Protein 1Z96 (pdb70)

InterPro domains:
  IPR009060 UBA-like superfamily [SSF46934] (295-332)
  IPR015940 Ubiquitin-associated domain [PF00627] (297-331)
  IPR015940 Ubiquitin-associated domain [PS50030] (291-332)
  IPR015940 Ubiquitin-associated domain [SM00165] (296-332)
  IPR019103 Aspartic peptidase, DDI1-type [PF09668] (102-210)
  IPR019103 Aspartic peptidase, DDI1-type [cd05479] (95-218)
  IPR021109 Aspartic peptidase domain superfamily [G3DSA:2.40.70.10] (88-233)
  IPR021109 Aspartic peptidase domain superfam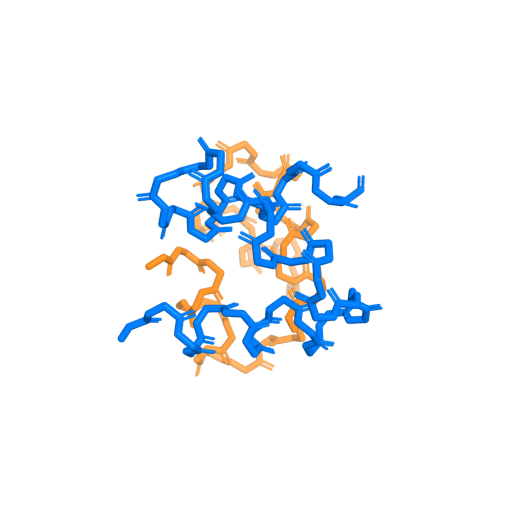ily [SSF50630] (96-211)

Solvent-accessible surface area: 4162 Å² total; per-residue (Å²): 91,97,117,79,67,30,58,38,0,59,67,10,64,33,92,84,122,69,0,31,109,11,0,111,71,13,141,19,68,3,26,66,0,0,53,125,40,94,66,82,1,38,84,0,40,94,123,67,32,70,24,55,94,0,3,89,9,10,75,76,7,140,24,73,51,109,54,0,15,68,115,43,176

Secondary structure (DSSP, 8-state):
-HHHHHHHHHHTT--HHHHHHHHHHTTT-HHHHHHHH-/-HHHHHHHTT--HHHHHHHHHHTTT-HHHHHHHH-

Sequence (73 aa):
GLNSSKIAQLVSSMGFDPLEAAQALDAANGDLDVAASSFFLLSKIAQLVSSMMGFDPLEAAQALLDDAANNGDLDVAASFLL

GO terms:
  GO:0031593 polyubiquitin modification-dependent protein binding (F, IDA)
  GO:0036435 K48-linked polyubiquitin modification-dependent protein binding (F, IDA)
  GO:0043130 ubiquitin binding (F, IDA)
  GO:0043161 proteasome-mediated ubiquitin-dependent protein catabolic process (P, TAS)

Radius of gyration: 11.05 Å; Cα contacts (8 Å, |Δi|>4): 94; chains: 2; bounding box: 24×20×31 Å

Nearest PDB structures (foldseek):
  1z96-assembly1_A  TM=1.027E+00  e=7.090E-05  Schizosaccharomyces pombe
  7ojx-assembly1_B  TM=9.833E-01  e=1.566E-01  Homo sapiens
  2lbc-assembly1_A  TM=9.450E-01  e=1.130E-01  Homo sapiens
  3k9o-assembly1_A  TM=9.627E-01  e=2.473E-01  Homo sapiens
  6xqi-assembly2_G  TM=9.460E-01  e=2.818E-01  Homo sapiens

Structure (mmCIF, N/CA/C/O backbone):
data_1Z96
#
_entry.id   1Z96
#
_cell.length_a   60.601
_cell.length_b   60.601
_cell.length_c   96.350
_cell.angle_alpha   90.00
_cell.angle_beta   90.00
_cell.angle_gamma   120.00
#
_symmetry.space_group_name_H-M   'P 61 2 2'
#
loop_
_entity.id
_entity.type
_entity.pdbx_description
1 polymer 'UBA-domain protein mud1'
2 water water
#
loop_
_atom_site.group_PDB
_atom_site.id
_atom_site.type_symbol
_atom_site.label_atom_id
_atom_site.label_alt_id
_atom_site.label_comp_id
_atom_site.label_asym_id
_atom_site.label_entity_id
_atom_site.label_seq_id
_atom_site.pdbx_PDB_ins_code
_atom_site.Cartn_x
_atom_site.Cartn_y
_atom_site.Cartn_z
_atom_site.occupancy
_atom_site.B_iso_or_equiv
_atom_site.auth_seq_id
_atom_site.auth_comp_id
_atom_site.auth_asym_id
_atom_site.auth_atom_id
_atom_site.pdbx_PDB_model_num
ATOM 1 N N . GLY A 1 3 ? 30.217 18.901 35.190 1.00 33.65 295 GLY A N 1
ATOM 2 C CA . GLY A 1 3 ? 31.356 19.617 35.854 1.00 32.19 295 GLY A CA 1
ATOM 3 C C . GLY A 1 3 ? 31.229 21.131 35.729 1.00 31.07 295 GLY A C 1
ATOM 4 O O . GLY A 1 3 ? 31.407 21.877 36.716 1.00 31.26 295 GLY A O 1
ATOM 5 N N . LEU A 1 4 ? 30.907 21.583 34.525 1.00 29.80 296 LEU A N 1
ATOM 6 C CA . LEU A 1 4 ? 30.852 23.014 34.237 1.00 28.84 296 LEU A CA 1
ATOM 7 C C . LEU A 1 4 ? 29.803 23.739 35.069 1.00 26.98 296 LEU A C 1
ATOM 8 O O . LEU A 1 4 ? 30.076 24.796 35.622 1.00 25.72 296 LEU A O 1
ATOM 13 N N . ASN A 1 5 ? 28.601 23.178 35.169 1.00 25.53 297 ASN A N 1
ATOM 14 C CA . ASN A 1 5 ? 27.549 23.844 35.942 1.00 24.74 297 ASN A CA 1
ATOM 15 C C . ASN A 1 5 ? 27.896 24.002 37.415 1.00 24.07 297 ASN A C 1
ATOM 16 O O . ASN A 1 5 ? 27.570 25.008 38.032 1.00 23.36 297 ASN A O 1
ATOM 21 N N . SER A 1 6 ? 28.568 23.006 37.985 1.00 23.96 298 SER A N 1
ATOM 22 C CA A SER A 1 6 ? 29.021 23.121 39.354 0.50 24.41 298 SER A CA 1
ATOM 23 C CA B SER A 1 6 ? 29.060 23.091 39.348 0.50 24.12 298 SER A CA 1
ATOM 24 C C . SER A 1 6 ? 30.029 24.254 39.507 1.00 23.69 298 SER A C 1
ATOM 25 O O . SER A 1 6 ? 29.990 24.989 40.497 1.00 23.39 298 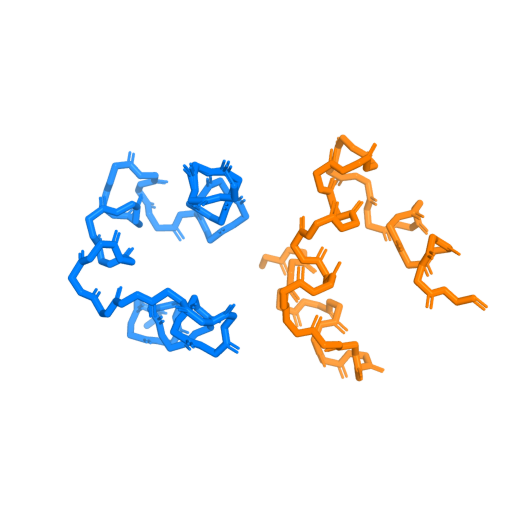SER A O 1
ATOM 30 N N . LYS A 1 7 ? 30.909 24.418 38.526 1.00 23.23 299 LYS A N 1
ATOM 31 C CA . LYS A 1 7 ? 31.853 25.541 38.569 1.00 23.54 299 LYS A CA 1
ATOM 32 C C . LYS A 1 7 ? 31.143 26.882 38.415 1.00 22.07 299 LYS A C 1
ATOM 33 O O . LYS A 1 7 ? 31.494 27.846 39.080 1.00 21.49 299 LYS A O 1
ATOM 39 N N . ILE A 1 8 ? 30.165 26.967 37.518 1.00 21.63 300 ILE A N 1
ATOM 40 C CA . ILE A 1 8 ? 29.402 28.223 37.412 1.00 21.82 300 ILE A CA 1
ATOM 41 C C . ILE A 1 8 ? 28.760 28.564 38.752 1.00 21.80 300 ILE A C 1
ATOM 42 O O . ILE A 1 8 ? 28.819 29.703 39.218 1.00 22.18 300 ILE A O 1
ATOM 47 N N . ALA A 1 9 ? 28.133 27.563 39.370 1.00 22.78 301 ALA A N 1
ATOM 48 C CA . ALA A 1 9 ? 27.521 27.731 40.675 1.00 23.13 301 ALA A CA 1
ATOM 49 C C . ALA A 1 9 ? 28.514 28.213 41.745 1.00 23.92 301 ALA A C 1
ATOM 50 O O . ALA A 1 9 ? 28.169 29.070 42.563 1.00 24.23 301 ALA A O 1
ATOM 52 N N . GLN A 1 10 ? 29.740 27.679 41.730 1.00 24.45 302 GLN A N 1
ATOM 53 C CA . GLN A 1 10 ? 30.776 28.151 42.645 1.00 24.45 302 GLN A CA 1
ATOM 54 C C . GLN A 1 10 ? 31.009 29.639 42.467 1.00 24.06 302 GLN A C 1
ATOM 55 O O . GLN A 1 10 ? 31.078 30.401 43.443 1.00 23.61 302 GLN A O 1
ATOM 61 N N . LEU A 1 11 ? 31.109 30.073 41.217 1.00 22.99 303 LEU A N 1
ATOM 62 C CA . LEU A 1 11 ? 31.325 31.481 40.941 1.00 23.25 303 LEU A CA 1
ATOM 63 C C . LEU A 1 11 ? 30.113 32.327 41.322 1.00 23.02 303 LEU A C 1
ATOM 64 O O . LEU A 1 11 ? 30.267 33.396 41.876 1.00 22.46 303 LEU A O 1
ATOM 69 N N . VAL A 1 12 ? 28.910 31.847 41.036 1.00 23.90 304 VAL A N 1
ATOM 70 C CA . VAL A 1 12 ? 27.700 32.549 41.477 1.00 24.88 304 VAL A CA 1
ATOM 71 C C . VAL A 1 12 ? 27.650 32.676 43.022 1.00 25.59 304 VAL A C 1
ATOM 72 O O . VAL A 1 12 ? 27.227 33.717 43.547 1.00 26.02 304 VAL A O 1
ATOM 76 N N . SER A 1 13 ? 28.142 31.663 43.730 1.00 26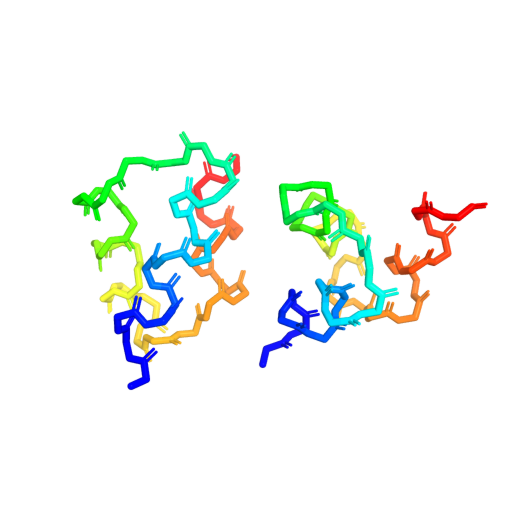.44 305 SER A N 1
ATOM 77 C CA A SER A 1 13 ? 28.189 31.698 45.201 0.50 26.72 305 SER A CA 1
ATOM 78 C CA B SER A 1 13 ? 28.186 31.706 45.201 0.50 27.01 305 SER A CA 1
ATOM 79 C C . SER A 1 13 ? 29.128 32.774 45.734 1.00 27.53 305 SER A C 1
ATOM 80 O O . SER A 1 13 ? 29.019 33.172 46.886 1.00 28.33 305 SER A O 1
ATOM 85 N N . MET A 1 14 ? 30.061 33.236 44.902 1.00 27.22 306 MET A N 1
ATOM 86 C CA . MET A 1 14 ? 30.959 34.310 45.267 1.00 27.32 306 MET A CA 1
ATOM 87 C C . MET A 1 14 ? 30.352 35.667 45.017 1.00 28.16 306 MET A C 1
ATOM 88 O O . MET A 1 14 ? 30.983 36.684 45.303 1.00 30.03 306 MET A O 1
ATOM 93 N N . GLY A 1 15 ? 29.174 35.691 44.409 1.00 27.99 307 GLY A N 1
ATOM 94 C CA . GLY A 1 15 ? 28.499 36.938 44.126 1.00 27.82 307 GLY A CA 1
ATOM 95 C C . GLY A 1 15 ? 28.561 37.345 42.673 1.00 27.74 307 GLY A C 1
ATOM 96 O O . GLY A 1 15 ? 28.050 38.401 42.327 1.00 28.32 307 GLY A O 1
ATOM 97 N N . PHE A 1 16 ? 29.174 36.530 41.818 1.00 26.79 308 PHE A N 1
ATOM 98 C CA . PHE A 1 16 ? 29.203 36.832 40.378 1.00 26.26 308 PHE A CA 1
ATOM 99 C C . PHE A 1 16 ? 27.920 36.392 39.676 1.00 25.85 308 PHE A C 1
ATOM 100 O O . PHE A 1 16 ? 27.199 35.527 40.144 1.00 25.68 308 PHE A O 1
ATOM 108 N N . ASP A 1 17 ? 27.637 37.007 38.550 1.00 25.81 309 ASP A N 1
ATOM 109 C CA . ASP A 1 17 ? 26.424 36.693 37.819 1.00 25.63 309 ASP A CA 1
ATOM 110 C C . ASP A 1 17 ? 26.667 35.477 36.922 1.00 24.78 309 ASP A C 1
ATOM 111 O O . ASP A 1 17 ? 27.784 35.248 36.452 1.00 23.58 309 ASP A O 1
ATOM 116 N N . PRO A 1 18 ? 25.614 34.695 36.697 1.00 24.07 310 PRO A N 1
ATOM 117 C CA . PRO A 1 18 ? 25.701 33.462 35.916 1.00 23.84 310 PRO A CA 1
ATOM 118 C C . PRO A 1 18 ? 26.394 33.581 34.546 1.00 23.48 310 PRO A C 1
ATOM 119 O O . PRO A 1 18 ? 27.242 32.762 34.211 1.00 21.90 310 PRO A O 1
ATOM 123 N N . LEU A 1 19 ? 25.997 34.559 33.734 1.00 23.45 311 LEU A N 1
ATOM 124 C CA . LEU A 1 19 ? 26.571 34.676 32.406 1.00 24.07 311 LEU A CA 1
ATOM 125 C C . LEU A 1 19 ? 28.038 35.103 32.421 1.00 23.82 311 LEU A C 1
ATOM 126 O O . LEU A 1 19 ? 28.847 34.523 31.705 1.00 24.05 311 LEU A O 1
ATOM 131 N N . GLU A 1 20 ? 28.383 36.114 33.212 1.00 24.30 312 GLU A N 1
ATOM 132 C CA . GLU A 1 20 ? 29.784 36.501 33.343 1.00 24.64 312 GLU A CA 1
ATOM 133 C C . GLU A 1 20 ? 30.628 35.318 33.862 1.00 23.45 312 GLU A C 1
ATOM 134 O O . GLU A 1 20 ? 31.754 35.105 33.410 1.00 22.39 312 GLU A O 1
ATOM 140 N N . ALA A 1 21 ? 30.058 34.534 34.778 1.00 22.70 313 ALA A N 1
ATOM 141 C CA . ALA A 1 21 ? 30.722 33.311 35.275 1.00 22.05 313 ALA A CA 1
ATOM 142 C C . ALA A 1 21 ? 30.972 32.286 34.171 1.00 21.57 313 ALA A C 1
ATOM 143 O O . ALA A 1 21 ? 32.074 31.767 34.015 1.00 20.66 313 ALA A O 1
ATOM 145 N N . ALA A 1 22 ? 29.929 31.987 33.406 1.00 21.22 314 ALA A N 1
ATOM 146 C CA . ALA A 1 22 ? 30.035 31.041 32.309 1.00 21.62 314 ALA A CA 1
ATOM 147 C C . ALA A 1 22 ? 31.062 31.477 31.294 1.00 21.47 314 ALA A C 1
ATOM 148 O O . ALA A 1 22 ? 31.850 30.657 30.773 1.00 21.03 314 ALA A O 1
ATOM 150 N N . GLN A 1 23 ? 31.054 32.771 31.001 1.00 21.97 315 GLN A N 1
ATOM 151 C CA . GLN A 1 23 ? 31.964 33.322 29.996 1.00 22.67 315 GLN A CA 1
ATOM 152 C C . GLN A 1 23 ? 33.417 33.268 30.451 1.00 22.90 315 GLN A C 1
ATOM 153 O O . GLN A 1 23 ? 34.311 32.923 29.658 1.00 23.04 315 GLN A O 1
ATOM 159 N N . ALA A 1 24 ? 33.642 33.548 31.732 1.00 22.29 316 ALA A N 1
ATOM 160 C CA . ALA A 1 24 ? 34.980 33.405 32.333 1.00 22.11 316 ALA A CA 1
ATOM 161 C C . ALA A 1 24 ? 35.457 31.953 32.301 1.00 21.29 316 ALA A C 1
ATOM 162 O O . ALA A 1 24 ? 36.582 31.666 31.939 1.00 20.11 316 ALA A O 1
ATOM 164 N N . LEU A 1 25 ? 34.578 31.025 32.634 1.00 21.25 317 LEU A N 1
ATOM 165 C CA . LEU A 1 25 ? 34.949 29.620 32.562 1.00 22.09 317 LEU A CA 1
ATOM 166 C C . LEU A 1 25 ? 35.239 29.138 31.140 1.00 22.64 317 LEU A C 1
ATOM 167 O O . LEU A 1 25 ? 36.136 28.314 30.934 1.00 23.28 317 LEU A O 1
ATOM 172 N N . ASP A 1 26 ? 34.468 29.623 30.179 1.00 23.84 318 ASP A N 1
ATOM 173 C CA . ASP A 1 26 ? 34.710 29.322 28.757 1.00 23.82 318 ASP A CA 1
ATOM 174 C C . ASP A 1 26 ? 36.111 29.774 28.358 1.00 23.03 318 ASP A C 1
ATOM 175 O O . ASP A 1 26 ? 36.881 29.003 27.788 1.00 23.18 318 ASP A O 1
ATOM 180 N N . ALA A 1 27 ? 36.426 31.032 28.647 1.00 22.72 319 ALA A N 1
ATOM 181 C CA . ALA A 1 27 ? 37.766 31.587 28.342 1.00 22.63 319 ALA A CA 1
ATOM 182 C C . ALA A 1 27 ? 38.850 30.749 28.995 1.00 22.52 319 ALA A C 1
ATOM 183 O O . ALA A 1 27 ? 39.910 30.478 28.407 1.00 22.73 319 ALA A O 1
ATOM 185 N N . ALA A 1 28 ? 38.580 30.333 30.232 1.00 22.07 320 ALA A N 1
ATOM 186 C CA . ALA A 1 28 ? 39.531 29.583 31.046 1.00 22.12 320 ALA A CA 1
ATOM 187 C C . ALA A 1 28 ? 39.555 28.083 30.736 1.00 21.89 320 ALA A C 1
ATOM 188 O O . ALA A 1 28 ? 40.248 27.308 31.400 1.00 21.75 320 ALA A O 1
ATOM 190 N N . ASN A 1 29 ? 38.771 27.668 29.750 1.00 22.61 321 ASN A N 1
ATOM 191 C CA . ASN A 1 29 ? 38.643 26.267 29.395 1.00 23.01 321 ASN A CA 1
ATOM 192 C C . ASN A 1 29 ? 38.274 25.364 30.570 1.00 23.29 321 ASN A C 1
ATOM 193 O O . ASN A 1 29 ? 38.790 24.240 30.719 1.00 23.57 321 ASN A O 1
ATOM 198 N N . GLY A 1 30 ? 37.365 25.857 31.404 1.00 22.29 322 GLY A N 1
ATOM 199 C CA . GLY A 1 30 ? 36.880 25.104 32.551 1.00 22.76 322 GLY A CA 1
ATOM 200 C C . GLY A 1 30 ? 37.686 25.174 33.837 1.00 22.53 322 GLY A C 1
ATOM 201 O O . GLY A 1 30 ? 37.341 24.523 34.820 1.00 23.68 322 GLY A O 1
ATOM 202 N N . ASP A 1 31 ? 38.766 25.952 33.841 1.00 22.56 323 ASP A N 1
ATOM 203 C CA . ASP A 1 31 ? 39.632 26.059 35.013 1.00 22.04 323 ASP A CA 1
ATOM 204 C C . ASP A 1 31 ? 39.031 27.101 35.967 1.00 21.03 323 ASP A C 1
ATOM 205 O O . ASP A 1 31 ? 39.089 28.287 35.711 1.00 19.92 323 ASP A O 1
ATOM 210 N N . LEU A 1 32 ? 38.419 26.628 37.044 1.00 20.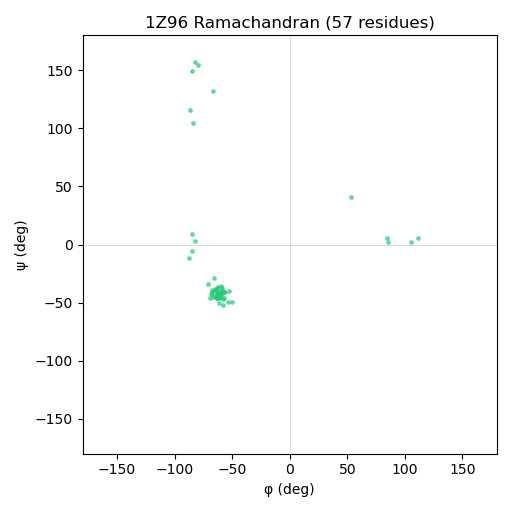92 324 LEU A N 1
ATOM 211 C CA . LEU A 1 32 ? 37.669 27.475 37.939 1.00 20.51 324 LEU A CA 1
ATOM 212 C C . LEU A 1 32 ? 38.587 28.469 38.633 1.00 19.66 324 LEU A C 1
ATOM 213 O O . LEU A 1 32 ? 38.222 29.615 38.832 1.00 19.71 324 LEU A O 1
ATOM 218 N N . ASP A 1 33 ? 39.771 28.021 39.015 1.00 19.61 325 ASP A N 1
ATOM 219 C CA . ASP A 1 33 ? 40.696 28.914 39.729 1.00 19.93 325 ASP A CA 1
ATOM 220 C C . ASP A 1 33 ? 41.108 30.083 38.836 1.00 20.01 325 ASP A C 1
ATOM 221 O O . ASP A 1 33 ? 41.152 31.219 39.285 1.00 20.97 325 ASP A O 1
ATOM 226 N N . VAL A 1 34 ? 41.338 29.812 37.552 1.00 20.36 326 VAL A N 1
ATOM 227 C CA . VAL A 1 34 ? 41.638 30.865 36.586 1.00 19.76 326 VAL A CA 1
ATOM 228 C C . VAL A 1 34 ? 40.450 31.791 36.350 1.00 19.88 326 VAL A C 1
ATOM 229 O O . VAL A 1 34 ? 40.598 33.013 36.313 1.00 20.09 326 VAL A O 1
ATOM 233 N N . ALA A 1 35 ? 39.265 31.214 36.177 1.00 19.52 327 ALA A N 1
ATOM 234 C CA . ALA A 1 35 ? 38.055 31.997 35.937 1.00 19.48 327 ALA A CA 1
ATOM 235 C C . AL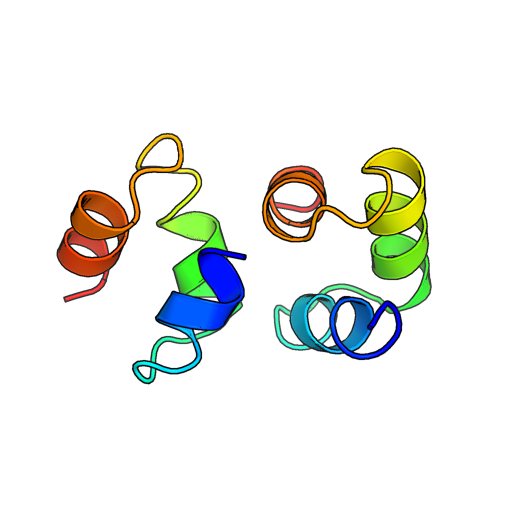A A 1 35 ? 37.760 32.913 37.105 1.00 19.34 327 ALA A C 1
ATOM 236 O O . ALA A 1 35 ? 37.404 34.068 36.916 1.00 19.55 327 ALA A O 1
ATOM 238 N N . ALA A 1 36 ? 37.885 32.398 38.324 1.00 19.99 328 ALA A N 1
ATOM 239 C CA . ALA A 1 36 ? 37.680 33.221 39.524 1.00 20.18 328 ALA A CA 1
ATOM 240 C C . ALA A 1 36 ? 38.645 34.413 39.495 1.00 20.41 328 ALA A C 1
ATOM 241 O O . ALA A 1 36 ? 38.226 35.559 39.715 1.00 20.70 328 ALA A O 1
ATOM 243 N N A SER A 1 37 ? 39.927 34.133 39.249 0.70 20.68 329 SER A N 1
ATOM 244 N N B SER A 1 37 ? 39.906 34.148 39.165 0.30 20.69 329 SER A N 1
ATOM 245 C CA A SER A 1 37 ? 40.960 35.189 39.237 0.70 21.42 329 SER A CA 1
ATOM 246 C CA B SER A 1 37 ? 40.906 35.215 39.076 0.30 21.08 329 SER A CA 1
ATOM 247 C C A SER A 1 37 ? 40.576 36.304 38.268 0.70 21.31 329 SER A C 1
ATOM 248 C C B SER A 1 37 ? 40.591 36.259 38.006 0.30 21.29 329 SER A C 1
ATOM 249 O O A SER A 1 37 ? 40.694 37.494 38.575 0.70 21.14 329 SER A O 1
ATOM 250 O O B SER A 1 37 ? 40.986 37.414 38.156 0.30 21.21 329 SER A O 1
ATOM 255 N N A PHE A 1 38 ? 40.062 35.912 37.092 0.50 21.19 330 PHE A N 1
ATOM 256 N N B PHE A 1 38 ? 39.890 35.895 36.935 0.50 21.53 330 PHE A N 1
ATOM 257 C CA A PHE A 1 38 ? 39.528 36.871 36.090 0.50 21.76 330 PHE A CA 1
ATOM 258 C CA B PHE A 1 38 ? 39.514 36.927 35.987 0.50 22.02 330 PHE A CA 1
ATOM 259 C C A PHE A 1 38 ? 38.477 37.805 36.672 0.50 22.24 330 PHE A C 1
ATOM 260 C C B PHE A 1 38 ? 38.328 37.776 36.493 0.50 22.44 330 PHE A C 1
ATOM 261 O O A PHE A 1 38 ? 38.526 39.024 36.460 0.50 21.79 330 PHE A O 1
ATOM 262 O O B PHE A 1 38 ? 38.163 38.938 36.092 0.50 21.90 330 PHE A O 1
ATOM 277 N N . LEU A 1 39 ? 37.514 37.229 37.391 1.00 22.34 331 LEU A N 1
ATOM 278 C CA . LEU A 1 39 ? 36.361 37.962 37.887 1.00 23.73 331 LEU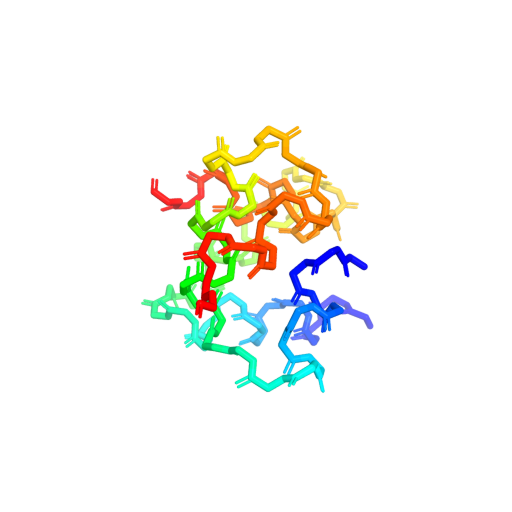 A CA 1
ATOM 279 C C . LEU A 1 39 ? 36.605 38.845 39.116 1.00 24.63 331 LEU A C 1
ATOM 280 O O . LEU A 1 39 ? 35.847 39.798 39.353 1.00 24.60 331 LEU A O 1
ATOM 285 N N . LEU A 1 40 ? 37.661 38.556 39.872 1.00 25.47 332 LEU A N 1
ATOM 286 C CA . LEU A 1 40 ? 37.944 39.279 41.113 1.00 26.67 332 LEU A CA 1
ATOM 287 C C . LEU A 1 40 ? 38.248 40.763 40.932 1.00 28.91 332 LEU A C 1
ATOM 288 O O . LEU A 1 40 ? 38.735 41.182 39.886 1.00 30.40 332 LEU A O 1
ATOM 294 N N . SER B 1 6 ? 39.877 21.795 41.639 1.00 27.93 298 SER B N 1
ATOM 295 C CA . SER B 1 6 ? 40.286 23.222 41.812 1.00 26.11 298 SER B CA 1
ATOM 296 C C . SER B 1 6 ? 40.627 23.500 43.280 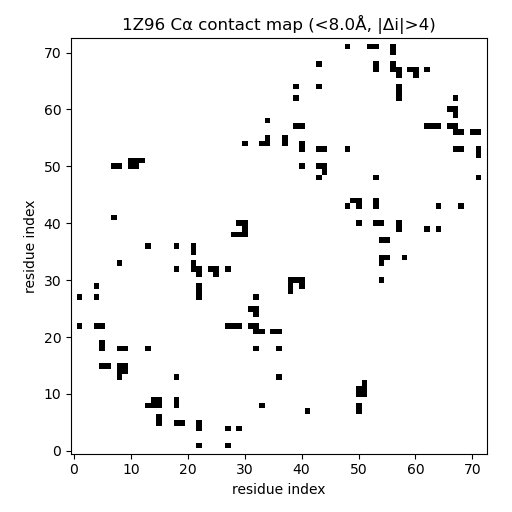1.00 25.31 298 SER B C 1
ATOM 297 O O . SER B 1 6 ? 40.065 22.882 44.197 1.00 23.67 298 SER B O 1
ATOM 300 N N . LYS B 1 7 ? 41.548 24.433 43.486 1.00 23.82 299 LYS B N 1
ATOM 301 C CA . LYS B 1 7 ? 41.945 24.798 44.831 1.00 23.98 299 LYS B CA 1
ATOM 302 C C . LYS B 1 7 ? 40.851 25.563 45.550 1.00 23.24 299 LYS B C 1
ATOM 303 O O . LYS B 1 7 ? 40.689 25.424 46.758 1.00 22.53 299 LYS B O 1
ATOM 309 N N . ILE B 1 8 ? 40.081 26.374 44.825 1.00 22.52 300 ILE B N 1
ATOM 310 C CA . ILE B 1 8 ? 38.932 27.043 45.446 1.00 23.10 300 ILE B CA 1
ATOM 311 C C . ILE B 1 8 ? 37.954 25.985 45.960 1.00 23.56 300 ILE B C 1
ATOM 312 O O . ILE B 1 8 ? 37.461 26.078 47.081 1.00 22.93 300 ILE B O 1
ATOM 317 N N . ALA B 1 9 ? 37.664 24.965 45.146 1.00 24.64 301 ALA B N 1
ATOM 318 C CA . ALA B 1 9 ? 36.746 23.904 45.588 1.00 25.34 301 ALA B CA 1
ATOM 319 C C . ALA B 1 9 ? 37.258 23.206 46.864 1.00 25.87 301 ALA B C 1
ATOM 320 O O . ALA B 1 9 ? 36.467 22.914 47.774 1.00 26.10 301 ALA B O 1
ATOM 322 N N . GLN B 1 10 ? 38.567 22.975 46.939 1.00 25.91 302 GLN B N 1
ATOM 323 C CA . GLN B 1 10 ? 39.180 22.357 48.114 1.00 26.96 302 GLN B CA 1
ATOM 324 C C . GLN B 1 10 ? 39.007 23.228 49.339 1.00 26.62 302 GLN B C 1
ATOM 325 O O . GLN B 1 10 ? 38.595 22.739 50.384 1.00 27.24 302 GLN B O 1
ATOM 331 N N . LEU B 1 11 ? 39.274 24.525 49.208 1.00 25.81 303 LEU B N 1
ATOM 332 C CA . LEU B 1 11 ? 39.079 25.435 50.330 1.00 26.40 303 LEU B CA 1
ATOM 333 C C . LEU B 1 11 ? 37.629 25.527 50.778 1.00 27.12 303 LEU B C 1
ATOM 334 O O . LEU B 1 11 ? 37.360 25.572 51.985 1.00 27.00 303 LEU B O 1
ATOM 339 N N . VAL B 1 12 ? 36.702 25.585 49.819 1.00 27.36 304 VAL B N 1
ATOM 340 C CA . VAL B 1 12 ? 35.272 25.622 50.152 1.00 28.96 304 VAL B CA 1
ATOM 341 C C . VAL B 1 12 ? 34.883 24.341 50.899 1.00 29.94 304 VAL B C 1
ATOM 342 O O . VAL B 1 12 ? 34.137 24.388 51.889 1.00 30.06 304 VAL B O 1
ATOM 346 N N . SER B 1 13 ? 35.413 23.211 50.451 1.00 30.94 305 SER B N 1
ATOM 347 C CA A SER B 1 13 ? 35.151 21.930 51.107 0.50 31.41 305 SER B CA 1
ATOM 348 C CA B SER B 1 13 ? 35.161 21.929 51.108 0.50 31.49 305 SER B CA 1
ATOM 349 C C . SER B 1 13 ? 35.652 21.918 52.552 1.00 32.11 305 SER B C 1
ATOM 350 O O . SER B 1 13 ? 35.071 21.240 53.409 1.00 33.39 305 SER B O 1
ATOM 355 N N . MET B 1 14 ? 36.720 22.660 52.831 1.00 31.82 306 MET B N 1
ATOM 356 C CA A MET B 1 14 ? 37.219 22.739 54.196 0.45 31.97 306 MET B CA 1
ATOM 357 C CA B MET B 1 14 ? 37.264 22.798 54.193 0.55 31.72 306 MET B CA 1
ATOM 358 C C . MET B 1 14 ? 36.391 23.684 55.060 1.00 31.71 306 MET B C 1
ATOM 359 O O . MET B 1 14 ? 36.595 23.738 56.270 1.00 33.28 306 MET B O 1
ATOM 368 N N . GLY B 1 15 ? 35.462 24.421 54.440 1.00 30.79 307 GLY B N 1
ATOM 369 C CA . GLY B 1 15 ? 34.524 25.300 55.140 1.00 30.09 307 GLY B CA 1
ATOM 370 C C . GLY B 1 15 ? 34.688 26.800 54.939 1.00 29.18 307 GLY B C 1
ATOM 371 O O . GLY B 1 15 ? 33.998 27.606 55.589 1.00 28.47 307 GLY B O 1
ATOM 372 N N . PHE B 1 16 ? 35.602 27.201 54.053 1.00 27.99 308 PHE B N 1
ATOM 373 C CA . PHE B 1 16 ? 35.844 28.608 53.825 1.00 27.29 308 PHE B CA 1
ATOM 374 C C . PHE B 1 16 ? 34.783 29.195 52.904 1.00 27.07 308 PHE B C 1
ATOM 375 O O . PHE B 1 16 ? 34.193 28.479 52.095 1.00 28.00 308 PHE B O 1
ATOM 383 N N . ASP B 1 17 ? 34.563 30.501 53.034 1.00 27.38 309 ASP B N 1
ATOM 384 C CA . ASP B 1 17 ? 33.651 31.256 52.159 1.00 26.83 309 ASP B CA 1
ATOM 385 C C . ASP B 1 17 ? 34.222 31.296 50.736 1.00 26.32 309 ASP B C 1
ATOM 386 O O . ASP B 1 17 ? 35.400 31.574 50.564 1.00 25.08 309 ASP B O 1
ATOM 391 N N . PRO B 1 18 ? 33.408 30.997 49.727 1.00 25.65 310 PRO B N 1
ATOM 392 C CA . PRO B 1 18 ? 33.906 30.939 48.337 1.00 24.73 310 PRO B CA 1
ATOM 393 C C . PRO B 1 18 ? 34.650 32.176 47.836 1.00 23.96 310 PRO B C 1
ATOM 394 O O . PRO B 1 18 ? 35.726 32.052 47.267 1.00 22.26 310 PRO B O 1
ATOM 398 N N . LEU B 1 19 ? 34.081 33.362 48.018 1.00 23.88 311 LEU B N 1
ATOM 399 C CA . LEU B 1 19 ? 34.765 34.564 47.583 1.00 24.26 311 LEU B CA 1
ATOM 400 C C . LEU B 1 19 ? 36.074 34.788 48.366 1.00 23.74 311 LEU B C 1
ATOM 401 O O . LEU B 1 19 ? 37.119 35.095 47.788 1.00 22.46 311 LEU B O 1
ATOM 406 N N . GLU B 1 20 ? 36.011 34.629 49.682 1.00 24.03 312 GLU B N 1
ATOM 407 C CA . GLU B 1 20 ? 37.226 34.765 50.493 1.00 24.17 312 GLU B CA 1
ATOM 408 C 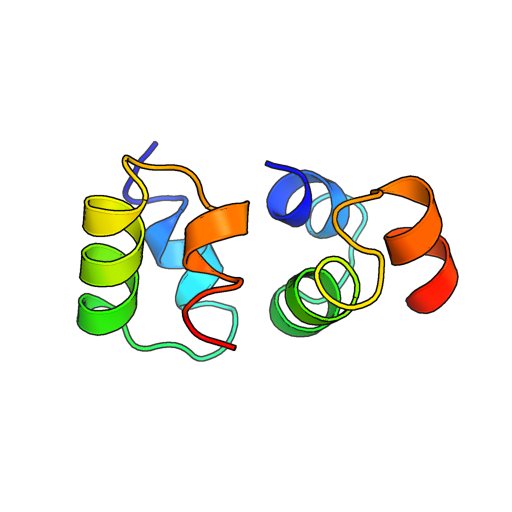C . GLU B 1 20 ? 38.296 33.766 50.060 1.00 22.88 312 GLU B C 1
ATOM 409 O O . GLU B 1 20 ? 39.477 34.108 50.001 1.00 21.88 312 GLU B O 1
ATOM 415 N N . ALA B 1 21 ? 37.883 32.543 49.724 1.00 21.91 313 ALA B N 1
ATOM 416 C CA . ALA B 1 21 ? 38.801 31.521 49.240 1.00 21.80 313 ALA B CA 1
ATOM 417 C C . ALA B 1 21 ? 39.464 31.931 47.917 1.00 20.88 313 ALA B C 1
ATOM 418 O O . ALA B 1 21 ? 40.668 31.804 47.758 1.00 20.13 313 ALA B O 1
ATOM 420 N N . ALA B 1 22 ? 38.665 32.441 46.981 1.00 20.49 314 ALA B N 1
ATOM 421 C CA . ALA B 1 22 ? 39.197 32.936 45.714 1.00 20.78 314 ALA B CA 1
ATOM 422 C C . ALA B 1 22 ? 40.189 34.072 45.924 1.00 20.48 314 ALA B C 1
ATOM 423 O O . ALA B 1 22 ? 41.234 34.120 45.270 1.00 19.78 314 ALA B O 1
ATOM 425 N N . GLN B 1 23 ? 39.843 34.992 46.822 1.00 20.01 315 GLN B N 1
ATOM 426 C CA . GLN B 1 23 ? 40.677 36.163 47.064 1.00 20.81 315 GLN B CA 1
ATOM 427 C C . GLN B 1 23 ? 41.983 35.755 47.724 1.00 19.92 315 GLN B C 1
ATOM 428 O O . GLN B 1 23 ? 43.053 36.235 47.364 1.00 20.42 315 GLN B O 1
ATOM 434 N N . ALA B 1 24 ? 41.898 34.846 48.686 1.00 19.58 316 ALA B N 1
ATOM 435 C CA . ALA B 1 24 ? 43.097 34.351 49.349 1.00 19.77 316 ALA B CA 1
ATOM 436 C C . ALA B 1 24 ? 43.989 33.569 48.408 1.00 19.65 316 ALA B C 1
ATOM 437 O O . ALA B 1 24 ? 45.199 33.662 48.496 1.00 19.05 316 ALA B O 1
ATOM 439 N N A LEU B 1 25 ? 43.406 32.780 47.502 0.65 19.19 317 LEU B N 1
ATOM 440 N N B LEU B 1 25 ? 43.393 32.802 47.497 0.35 19.39 317 LEU B N 1
ATOM 441 C CA A LEU B 1 25 ? 44.232 32.026 46.576 0.65 19.93 317 LEU B CA 1
ATOM 442 C CA B LEU B 1 25 ? 44.172 32.004 46.555 0.35 19.99 317 LEU B CA 1
ATOM 443 C C A LEU B 1 25 ? 44.965 32.959 45.619 0.65 19.53 317 LEU B C 1
ATOM 444 C C B LEU B 1 25 ? 44.927 32.912 45.578 0.35 19.85 317 LEU B C 1
ATOM 445 O O A LEU B 1 25 ? 46.143 32.767 45.334 0.65 20.14 317 LEU B O 1
ATOM 446 O O B LEU B 1 25 ? 46.066 32.629 45.214 0.35 20.30 317 LEU B O 1
ATOM 455 N N . ASP B 1 26 ? 44.287 34.003 45.165 1.00 20.07 318 ASP B N 1
ATOM 456 C CA A ASP B 1 26 ? 44.940 35.006 44.329 0.70 20.90 318 ASP B CA 1
ATOM 457 C CA B ASP B 1 26 ? 44.933 35.019 44.337 0.30 21.02 318 ASP B CA 1
ATOM 458 C C . ASP B 1 26 ? 46.085 35.691 45.088 1.00 21.24 318 ASP B C 1
ATOM 459 O O . ASP B 1 26 ? 47.206 35.803 44.568 1.00 21.61 318 ASP B O 1
ATOM 468 N N . ALA B 1 27 ? 45.812 36.131 46.318 1.00 21.36 319 ALA B N 1
ATOM 469 C CA . ALA B 1 27 ? 46.848 36.696 47.199 1.00 21.28 319 ALA B CA 1
ATOM 470 C C . ALA B 1 27 ? 48.058 35.760 47.343 1.00 21.28 319 ALA B C 1
ATOM 471 O O . ALA B 1 27 ? 49.230 36.218 47.326 1.00 22.60 319 ALA B O 1
ATOM 473 N N . ALA B 1 28 ? 47.777 34.458 47.446 1.00 21.40 320 ALA B N 1
ATOM 474 C CA . ALA B 1 28 ? 48.776 33.419 47.664 1.00 21.85 320 ALA B CA 1
ATOM 475 C C . ALA B 1 28 ? 49.426 32.927 46.372 1.00 21.90 320 ALA B C 1
ATOM 476 O O . ALA B 1 28 ? 50.152 31.935 46.373 1.00 21.73 320 ALA B O 1
ATOM 478 N N . ASN B 1 29 ? 49.161 33.595 45.248 1.00 23.04 321 ASN B N 1
ATOM 479 C CA A ASN B 1 29 ? 49.723 33.147 43.964 0.50 23.22 321 ASN B CA 1
ATOM 480 C CA B ASN B 1 29 ? 49.704 33.160 43.966 0.50 23.55 321 ASN B CA 1
ATOM 481 C C . ASN B 1 29 ? 49.446 31.682 43.673 1.00 23.40 321 ASN B C 1
ATOM 482 O O . ASN B 1 29 ? 50.296 30.974 43.107 1.00 23.61 321 ASN B O 1
ATOM 491 N N . GLY B 1 30 ? 48.257 31.208 44.061 1.00 22.96 322 GLY B N 1
ATOM 492 C CA . GLY B 1 30 ? 47.814 29.838 43.767 1.00 22.85 322 GLY B CA 1
ATOM 493 C C . GLY B 1 30 ? 48.275 28.760 44.722 1.00 22.90 322 GLY B C 1
ATOM 494 O O . GLY B 1 30 ? 48.029 27.585 44.486 1.00 23.94 322 GLY B O 1
ATOM 495 N N . ASP B 1 31 ? 48.942 29.138 45.814 1.00 22.43 323 ASP B N 1
ATOM 496 C CA . ASP B 1 31 ? 49.381 28.147 46.786 1.00 22.29 323 ASP B CA 1
ATOM 497 C C . ASP B 1 31 ? 48.254 27.883 47.782 1.00 21.59 323 ASP B C 1
ATOM 498 O O . ASP B 1 31 ? 47.855 28.770 48.534 1.00 22.32 323 ASP B O 1
ATOM 503 N N . LEU B 1 32 ? 47.740 26.661 47.779 1.00 21.92 324 LEU B N 1
ATOM 504 C CA . LEU B 1 32 ? 46.618 26.270 48.629 1.00 21.84 324 LEU B CA 1
ATOM 505 C C . LEU B 1 32 ? 46.941 26.404 50.120 1.00 21.15 324 LEU B C 1
ATOM 506 O O . LEU B 1 32 ? 46.129 26.884 50.906 1.00 20.63 324 LEU B O 1
ATOM 511 N N . ASP B 1 33 ? 48.139 25.976 50.497 1.00 20.94 325 ASP B N 1
ATOM 512 C CA . ASP B 1 33 ? 48.558 26.021 51.894 1.00 21.38 325 ASP B CA 1
ATOM 513 C C . ASP B 1 33 ? 48.676 27.451 52.426 1.00 20.30 325 ASP B C 1
ATOM 514 O O . ASP B 1 33 ? 48.193 27.779 53.518 1.00 20.61 325 ASP B O 1
ATOM 519 N N . VAL B 1 34 ? 49.280 28.320 51.629 1.00 19.81 326 VAL B N 1
ATOM 520 C CA . VAL B 1 34 ? 49.393 29.720 51.963 1.00 19.75 326 VAL B CA 1
ATOM 521 C C . VAL B 1 34 ? 48.006 30.370 52.068 1.00 19.09 326 VAL B C 1
ATOM 522 O O . VAL B 1 34 ? 47.714 31.122 53.009 1.00 17.85 326 VAL B O 1
ATOM 526 N N . ALA B 1 35 ? 47.142 30.059 51.107 1.00 19.02 327 ALA B N 1
ATOM 527 C CA . ALA B 1 35 ? 45.806 30.641 51.070 1.00 19.14 327 ALA B CA 1
ATOM 528 C C . ALA B 1 35 ? 45.038 30.277 52.334 1.00 19.18 327 ALA B C 1
ATOM 529 O O . ALA B 1 35 ? 44.396 31.116 52.956 1.00 19.15 327 ALA B O 1
ATOM 531 N N . ALA B 1 36 ? 45.101 29.005 52.709 1.00 19.98 328 ALA B N 1
ATOM 532 C CA . ALA B 1 36 ? 44.416 28.551 53.927 1.00 20.53 328 ALA B CA 1
ATOM 533 C C . ALA B 1 36 ? 44.945 29.323 55.150 1.00 20.61 328 ALA B C 1
ATOM 534 O O . ALA B 1 36 ? 44.163 29.754 56.016 1.00 21.42 328 ALA B O 1
ATOM 536 N N . SER B 1 37 ? 46.256 29.543 55.198 1.00 21.05 329 SER B N 1
ATOM 537 C CA . SER B 1 37 ? 46.844 30.273 56.316 1.00 21.49 329 SER B CA 1
ATOM 538 C C . SER B 1 37 ? 46.317 31.702 56.365 1.00 21.44 329 SER B C 1
ATOM 539 O O . SER B 1 37 ? 46.058 32.244 57.439 1.00 21.44 329 SER B O 1
ATOM 542 N N . PHE B 1 38 ? 46.119 32.317 55.204 1.00 20.98 330 PHE B N 1
ATOM 543 C CA . PHE B 1 38 ? 45.592 33.680 55.153 1.00 21.22 330 PHE B CA 1
ATOM 544 C C . PHE B 1 38 ? 44.151 33.765 55.667 1.00 21.54 330 PHE B C 1
ATOM 545 O O . PHE B 1 38 ? 43.719 34.810 56.197 1.00 23.10 330 PHE B O 1
ATOM 553 N N . LEU B 1 39 ? 43.413 32.679 55.519 1.00 20.96 331 LEU B N 1
ATOM 554 C CA . LEU B 1 39 ? 42.008 32.620 55.904 1.00 22.43 331 LEU B CA 1
ATOM 555 C C . LEU B 1 39 ? 41.779 32.228 57.352 1.00 23.36 331 LEU B C 1
ATOM 556 O O . LEU B 1 39 ? 40.653 32.352 57.838 1.00 24.01 331 LEU B O 1
ATOM 561 N N . LEU B 1 40 ? 42.817 31.764 58.034 1.00 23.39 332 LEU B N 1
ATOM 562 C CA . LEU B 1 40 ? 42.680 31.262 59.411 1.00 23.90 332 LEU B CA 1
ATOM 563 C C . LEU B 1 40 ? 43.302 32.165 60.449 1.00 25.76 332 LEU B C 1
ATOM 564 O O . LEU B 1 40 ? 43.200 31.897 61.668 1.00 27.63 332 LEU B O 1
#

Organism: Schizosaccharomyces pombe (strain 972 / ATCC 24843) (NCBI:txid284812)

Foldseek 3Di:
DLVVLLVVLVVVVDDSVLLSVLCVVVVNDSVRSSVVVD/DLLVVVVVVPDDSVLLVVLCVVVVNDSVSSVVVRD

B-factor: mean 26.81, std 7.4, range [17.85, 61.09]